Protein AF-A0A914YPF4-F1 (afdb_monomer_lite)

Secondary structure (DSSP, 8-state):
----GGGHHHHHHHHHHTT-HHHHHHHHHHHHHTHHHHTT-GGGGG--HHHHHHHHHHTTT-S-HHHHHHHHHHHHHHHHHHHHTT--SS-HHHHHHHHHHTTGGGS-GGGS-HHHHHHHGGGGTT---

Organism: NCBI:txid310955

Radius of gyration: 15.54 Å; chains: 1; bounding box: 40×27×42 Å

pLDDT: mean 85.35, std 12.39, range [37.84, 95.12]

Foldseek 3Di:
DDDDLVCLVVQCVVCVVVVVPVSNVVSLVVLQVCVLVNLPDPVLLVDDLVVLLVSLLSCLVPPCLLSNVVSLLSSQLSVLVVVCVPDPPDDSVVSSCVSCVSRVVSRPPVNDDPVSCCVPVVVVVPDPD

Structure (mmCIF, N/CA/C/O backbone):
data_AF-A0A914YPF4-F1
#
_entry.id   AF-A0A914YPF4-F1
#
loop_
_atom_site.group_PDB
_atom_site.id
_atom_site.type_symbol
_atom_site.label_atom_id
_atom_site.label_alt_id
_atom_site.label_comp_id
_atom_site.label_asym_id
_atom_site.label_entity_id
_atom_site.label_seq_id
_atom_site.pdbx_PDB_ins_code
_atom_site.Cartn_x
_atom_site.Cartn_y
_atom_site.Cartn_z
_atom_site.occupancy
_atom_site.B_iso_or_equiv
_atom_site.auth_seq_id
_atom_site.auth_comp_id
_atom_site.auth_asym_id
_atom_site.auth_atom_id
_atom_site.pdbx_PDB_model_num
ATOM 1 N N . MET A 1 1 ? -9.360 7.361 22.653 1.00 61.44 1 MET A N 1
ATOM 2 C CA . MET A 1 1 ? -8.266 7.464 21.668 1.00 61.44 1 MET A CA 1
ATOM 3 C C . MET A 1 1 ? -8.874 8.060 20.409 1.00 61.44 1 MET A C 1
ATOM 5 O O . MET A 1 1 ? -9.890 7.544 19.963 1.00 61.44 1 MET A O 1
ATOM 9 N N . GLU A 1 2 ? -8.359 9.188 19.928 1.00 81.00 2 GLU A N 1
ATOM 10 C CA . GLU A 1 2 ? -8.862 9.872 18.725 1.00 81.00 2 GLU A CA 1
ATOM 11 C C . GLU A 1 2 ? -8.082 9.387 17.494 1.00 81.00 2 GLU A C 1
ATOM 13 O O . GLU A 1 2 ? -6.881 9.135 17.604 1.00 81.00 2 GLU A O 1
ATOM 18 N N . MET A 1 3 ? -8.752 9.219 16.351 1.00 86.25 3 MET A N 1
ATOM 19 C CA . MET A 1 3 ? -8.131 8.746 15.108 1.00 86.25 3 MET A CA 1
ATOM 20 C C . MET A 1 3 ? -7.407 9.892 14.402 1.00 86.25 3 MET A C 1
ATOM 22 O O . MET A 1 3 ? -8.005 10.934 14.139 1.00 86.25 3 MET A O 1
ATOM 26 N N . LYS A 1 4 ? -6.119 9.696 14.122 1.00 91.25 4 LYS A N 1
ATOM 27 C CA . LYS A 1 4 ? -5.217 10.686 13.530 1.00 91.25 4 LYS A CA 1
ATOM 28 C C . LYS A 1 4 ? -4.272 9.997 12.545 1.00 91.25 4 LYS A C 1
ATOM 30 O O . LYS A 1 4 ? -4.116 8.779 12.581 1.00 91.25 4 LYS A O 1
ATOM 35 N N . LEU A 1 5 ? -3.641 10.775 11.665 1.00 89.69 5 LEU A N 1
ATOM 36 C CA . LEU A 1 5 ? -2.696 10.247 10.672 1.00 89.69 5 LEU A CA 1
ATOM 37 C C . LEU A 1 5 ? -1.549 9.460 11.324 1.00 89.69 5 LEU A C 1
ATOM 39 O O . LEU A 1 5 ? -1.218 8.372 10.872 1.00 89.69 5 LEU A O 1
ATOM 43 N N . ASP A 1 6 ? -1.001 9.968 12.425 1.00 88.62 6 ASP A N 1
ATOM 44 C CA . ASP A 1 6 ? 0.130 9.384 13.157 1.00 88.62 6 ASP A CA 1
ATOM 45 C C . ASP A 1 6 ? -0.186 8.061 13.874 1.00 88.62 6 ASP A C 1
ATOM 47 O O . ASP A 1 6 ? 0.730 7.326 14.234 1.00 88.62 6 ASP A O 1
ATOM 51 N N . ASN A 1 7 ? -1.465 7.733 14.086 1.00 90.44 7 ASN A N 1
ATOM 52 C CA . ASN A 1 7 ? -1.878 6.509 14.773 1.00 90.44 7 ASN A CA 1
ATOM 53 C C . ASN A 1 7 ? -2.738 5.569 13.919 1.00 90.44 7 ASN A C 1
ATOM 55 O O . ASN A 1 7 ? -3.156 4.518 14.409 1.00 90.44 7 ASN A O 1
ATOM 59 N N . ILE A 1 8 ? -2.979 5.895 12.645 1.00 92.94 8 ILE A N 1
ATOM 60 C CA . ILE A 1 8 ? -3.944 5.176 11.803 1.00 92.94 8 ILE A CA 1
ATOM 61 C C . ILE A 1 8 ? -3.615 3.686 11.650 1.00 92.94 8 ILE A C 1
ATOM 63 O O . ILE A 1 8 ? -4.514 2.846 11.701 1.00 92.94 8 ILE A O 1
ATOM 67 N N . PHE A 1 9 ? -2.331 3.335 11.544 1.00 90.81 9 PHE A N 1
ATOM 68 C CA . PHE A 1 9 ? -1.902 1.943 11.408 1.00 90.81 9 PHE A CA 1
ATOM 69 C C . PHE A 1 9 ? -2.041 1.160 12.719 1.00 90.81 9 PHE A C 1
ATOM 71 O O . PHE A 1 9 ? -2.484 0.015 12.697 1.00 90.81 9 PHE A O 1
ATOM 78 N N . GLN A 1 10 ? -1.781 1.797 13.867 1.00 90.56 10 GLN A N 1
ATOM 79 C CA . GLN A 1 10 ? -2.033 1.193 15.184 1.00 90.56 10 GLN A CA 1
ATOM 80 C C . GLN A 1 10 ? -3.533 0.960 15.400 1.00 90.56 10 GLN A C 1
ATOM 82 O O . GLN A 1 10 ? -3.949 -0.078 15.912 1.00 90.56 10 GLN A O 1
ATOM 87 N N . MET A 1 11 ? -4.369 1.910 14.969 1.00 90.94 11 MET A N 1
ATOM 88 C CA . MET A 1 11 ? -5.822 1.759 15.004 1.00 90.94 11 MET A CA 1
ATOM 89 C C . MET A 1 11 ? -6.272 0.600 14.106 1.00 90.94 11 MET A C 1
ATOM 91 O O . MET A 1 11 ? -7.069 -0.234 14.533 1.00 90.94 11 MET A O 1
ATOM 95 N N . LEU A 1 12 ? -5.733 0.488 12.891 1.00 89.00 12 LEU A N 1
ATOM 96 C CA . LEU A 1 12 ? -6.023 -0.638 12.003 1.00 89.00 12 LEU A CA 1
ATOM 97 C C . LEU A 1 12 ? -5.638 -1.983 12.643 1.00 89.00 12 LEU A C 1
ATOM 99 O O . LEU A 1 12 ? -6.434 -2.925 12.620 1.00 89.00 12 LEU A O 1
ATOM 103 N N . GLU A 1 13 ? -4.465 -2.059 13.274 1.00 88.19 13 GLU A N 1
ATOM 104 C CA . GLU A 1 13 ? -3.990 -3.250 13.983 1.00 88.19 13 GLU A CA 1
ATOM 105 C C . GLU A 1 13 ? -4.920 -3.638 15.143 1.00 88.19 13 GLU A C 1
ATOM 107 O O . GLU A 1 13 ? -5.348 -4.790 15.232 1.00 88.19 13 GLU A O 1
ATOM 112 N N . ILE A 1 14 ? -5.321 -2.679 15.986 1.00 88.94 14 ILE A N 1
ATOM 113 C CA . ILE A 1 14 ? -6.289 -2.895 17.077 1.00 88.94 14 ILE A CA 1
ATOM 114 C C . ILE A 1 14 ? -7.622 -3.398 16.512 1.00 88.94 14 ILE A C 1
ATOM 116 O O . ILE A 1 14 ? -8.180 -4.383 17.003 1.00 88.94 14 ILE A O 1
ATOM 120 N N . GLY A 1 15 ? -8.129 -2.755 15.457 1.00 86.62 15 GLY A N 1
ATOM 121 C CA . GLY A 1 15 ? -9.365 -3.165 14.798 1.00 86.62 15 GLY A CA 1
ATOM 122 C C . GLY A 1 15 ? -9.294 -4.607 14.302 1.00 86.62 15 GLY A C 1
ATOM 123 O O . GLY A 1 15 ? -10.251 -5.367 14.477 1.00 86.62 15 GLY A O 1
ATOM 124 N N . ASN A 1 16 ? -8.157 -5.001 13.719 1.00 85.25 16 ASN A N 1
ATOM 125 C CA . ASN A 1 16 ? -7.892 -6.359 13.250 1.00 85.25 16 ASN A CA 1
ATOM 126 C C . ASN A 1 16 ? -7.803 -7.367 14.393 1.00 85.25 16 ASN A C 1
ATOM 128 O O . ASN A 1 16 ? -8.522 -8.366 14.365 1.00 85.25 16 ASN A O 1
ATOM 132 N N . LYS A 1 17 ? -7.002 -7.069 15.415 1.00 88.50 17 LYS A N 1
ATOM 133 C CA . LYS A 1 17 ? -6.745 -7.941 16.564 1.00 88.50 17 LYS A CA 1
ATOM 134 C C . LYS A 1 17 ? -8.001 -8.265 17.370 1.00 88.50 17 LYS A C 1
ATOM 136 O O . LYS A 1 17 ? -8.164 -9.397 17.809 1.00 88.50 17 LYS A O 1
ATOM 141 N N . TYR A 1 18 ? -8.889 -7.289 17.553 1.00 90.00 18 TYR A N 1
ATOM 142 C CA . TYR A 1 18 ? -10.093 -7.438 18.379 1.00 90.00 18 TYR A CA 1
ATOM 143 C C . TYR A 1 18 ? -11.384 -7.634 17.569 1.00 90.00 18 TYR A C 1
ATOM 145 O O . TYR A 1 18 ? -12.471 -7.573 18.137 1.00 90.00 18 TYR A O 1
ATOM 153 N N . ALA A 1 19 ? -11.284 -7.853 16.251 1.00 86.88 19 ALA A N 1
ATOM 154 C CA . ALA A 1 19 ? -12.427 -8.054 15.353 1.00 86.88 19 ALA A CA 1
ATOM 155 C C . ALA A 1 19 ? -13.527 -6.970 15.481 1.00 86.88 19 ALA A C 1
ATOM 157 O O . ALA A 1 19 ? -14.723 -7.249 15.395 1.00 86.88 19 ALA A O 1
ATOM 158 N N . LEU A 1 20 ? -13.127 -5.709 15.678 1.00 89.50 20 LEU A N 1
ATOM 159 C CA . LEU A 1 20 ? -14.052 -4.595 15.911 1.00 89.50 20 LEU A CA 1
ATOM 160 C C . LEU A 1 20 ? -14.595 -4.039 14.586 1.00 89.50 20 LEU A C 1
ATOM 162 O O . LEU A 1 20 ? -14.120 -3.019 14.095 1.00 89.50 20 LEU A O 1
ATOM 166 N N . THR A 1 21 ? -15.604 -4.688 14.000 1.00 89.31 21 THR A N 1
ATOM 167 C CA . THR A 1 21 ? -16.104 -4.377 12.642 1.00 89.31 21 THR A CA 1
ATOM 168 C C . THR A 1 21 ? -16.456 -2.903 12.425 1.00 89.31 21 THR A C 1
ATOM 170 O O . THR A 1 21 ? -15.918 -2.282 11.515 1.00 89.31 21 THR A O 1
ATOM 173 N N . LYS A 1 22 ? -17.278 -2.301 13.296 1.00 89.69 22 LYS A N 1
ATOM 174 C CA . LYS A 1 22 ? -17.664 -0.878 13.176 1.00 89.69 22 LYS A CA 1
ATOM 175 C C . LYS A 1 22 ? -16.470 0.068 13.277 1.00 89.69 22 LYS A C 1
ATOM 177 O O . LYS A 1 22 ? -16.422 1.108 12.635 1.00 89.69 22 LYS A O 1
ATOM 182 N N . PHE A 1 23 ? -15.496 -0.295 14.104 1.00 89.62 23 PHE A N 1
ATOM 183 C CA . PHE A 1 23 ? -14.284 0.491 14.256 1.00 89.62 23 PHE A CA 1
ATOM 184 C C . PHE A 1 23 ? -13.407 0.395 13.004 1.00 89.62 23 PHE A C 1
ATOM 186 O O . PHE A 1 23 ? -12.917 1.418 12.532 1.00 89.62 23 PHE A O 1
ATOM 193 N N . LYS A 1 24 ? -13.287 -0.801 12.408 1.00 88.81 24 LYS A N 1
ATOM 194 C CA . LYS A 1 24 ? -12.625 -0.975 11.109 1.00 88.81 24 LYS A CA 1
ATOM 195 C C . LYS A 1 24 ? -13.292 -0.141 10.022 1.00 88.81 24 LYS A C 1
ATOM 197 O O . LYS A 1 24 ? -12.589 0.493 9.256 1.00 88.81 24 LYS A O 1
ATOM 202 N N . GLU A 1 25 ? -14.620 -0.090 9.964 1.00 91.00 25 GLU A N 1
ATOM 203 C CA . GLU A 1 25 ? -15.328 0.754 8.990 1.00 91.00 25 GLU A CA 1
ATOM 204 C C . GLU A 1 25 ? -14.937 2.233 9.125 1.00 91.00 25 GLU A C 1
ATOM 206 O O . GLU A 1 25 ? -14.644 2.879 8.118 1.00 91.00 25 GLU A O 1
ATOM 211 N N . CYS A 1 26 ? -14.841 2.748 10.356 1.00 91.81 26 CYS A N 1
ATOM 212 C CA . CYS A 1 26 ? -14.357 4.106 10.610 1.00 91.81 26 CYS A CA 1
ATOM 213 C C . CYS A 1 26 ? -12.900 4.299 10.163 1.00 91.81 26 CYS A C 1
ATOM 215 O O . CYS A 1 26 ? -12.595 5.289 9.501 1.00 91.81 26 CYS A O 1
ATOM 217 N N . VAL A 1 27 ? -12.013 3.350 10.488 1.00 93.56 27 VAL A N 1
ATOM 218 C CA . VAL A 1 27 ? -10.599 3.375 10.069 1.00 93.56 27 VAL A CA 1
ATOM 219 C C . VAL A 1 27 ? -10.495 3.363 8.545 1.00 93.56 27 VAL A C 1
ATOM 221 O O . VAL A 1 27 ? -9.773 4.165 7.965 1.00 93.56 27 VAL A O 1
ATOM 224 N N . ASN A 1 28 ? -11.276 2.521 7.877 1.00 92.94 28 ASN A N 1
ATOM 225 C CA . ASN A 1 28 ? -11.294 2.404 6.425 1.00 92.94 28 ASN A CA 1
ATOM 226 C C . ASN A 1 28 ? -11.771 3.698 5.768 1.00 92.94 28 ASN A C 1
ATOM 228 O O . ASN A 1 28 ? -11.183 4.153 4.789 1.00 92.94 28 ASN A O 1
ATOM 232 N N . HIS A 1 29 ? -12.831 4.300 6.308 1.00 94.12 29 HIS A N 1
ATOM 233 C CA . HIS A 1 29 ? -13.329 5.579 5.821 1.00 94.12 29 HIS A CA 1
ATOM 234 C C . HIS A 1 29 ? -12.275 6.681 5.979 1.00 94.12 29 HIS A C 1
ATOM 236 O O . HIS A 1 29 ? -12.043 7.451 5.049 1.00 94.12 29 HIS A O 1
ATOM 242 N N . PHE A 1 30 ? -11.581 6.710 7.119 1.00 94.81 30 PHE A N 1
ATOM 243 C CA . PHE A 1 30 ? -10.489 7.647 7.349 1.00 94.81 30 PHE A CA 1
ATOM 244 C C . PHE A 1 30 ? -9.334 7.432 6.365 1.00 94.81 30 PHE A C 1
ATOM 246 O O . PHE A 1 30 ? -8.861 8.404 5.780 1.00 94.81 30 PHE A O 1
ATOM 253 N N . ILE A 1 31 ? -8.922 6.179 6.130 1.00 94.50 31 ILE A N 1
ATOM 254 C CA . ILE A 1 31 ? -7.858 5.853 5.172 1.00 94.50 31 ILE A CA 1
ATOM 255 C C . ILE A 1 31 ? -8.235 6.321 3.765 1.00 94.50 31 ILE A C 1
ATOM 257 O O . ILE A 1 31 ? -7.431 6.982 3.118 1.00 94.50 31 ILE A O 1
ATOM 261 N N . LYS A 1 32 ? -9.460 6.038 3.304 1.00 93.12 32 LYS A N 1
ATOM 262 C CA . LYS A 1 32 ? -9.931 6.468 1.975 1.00 93.12 32 LYS A CA 1
ATOM 263 C C . LYS A 1 32 ? -9.889 7.981 1.789 1.00 93.12 32 LYS A C 1
ATOM 2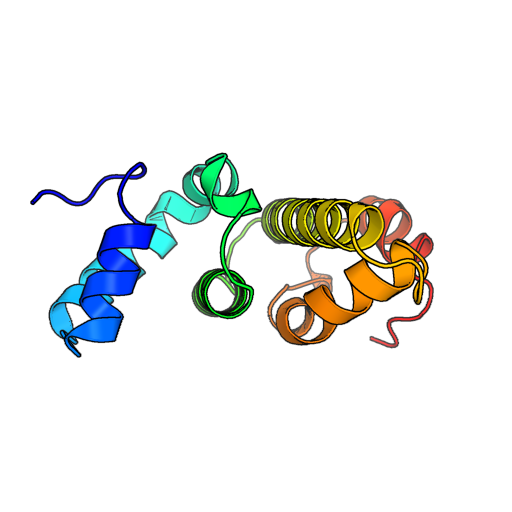65 O O . LYS A 1 32 ? -9.500 8.459 0.730 1.00 93.12 32 LYS A O 1
ATOM 270 N N . ASN A 1 33 ? -10.285 8.729 2.815 1.00 94.06 33 ASN A N 1
ATOM 271 C CA . ASN A 1 33 ? -10.372 10.185 2.729 1.00 94.06 33 ASN A CA 1
ATOM 272 C C . ASN A 1 33 ? -9.013 10.890 2.855 1.00 94.06 33 ASN A C 1
ATOM 274 O O . ASN A 1 33 ? -8.931 12.062 2.509 1.00 94.06 33 ASN A O 1
ATOM 278 N N . ASN A 1 34 ? -7.979 10.206 3.358 1.00 94.94 34 ASN A N 1
ATOM 279 C CA . ASN A 1 34 ? -6.664 10.795 3.644 1.00 94.94 34 ASN A CA 1
ATOM 280 C C . ASN A 1 34 ? -5.515 10.004 2.999 1.00 94.94 34 ASN A C 1
ATOM 282 O O . ASN A 1 34 ? -4.389 10.005 3.498 1.00 94.94 34 ASN A O 1
ATOM 286 N N . ILE A 1 35 ? -5.791 9.244 1.937 1.00 94.25 35 ILE A N 1
ATOM 287 C CA . ILE A 1 35 ? -4.802 8.338 1.350 1.00 94.25 35 ILE A CA 1
ATOM 288 C C . ILE A 1 35 ? -3.555 9.092 0.860 1.00 94.25 35 ILE A C 1
ATOM 290 O O . ILE A 1 35 ? -2.445 8.649 1.135 1.00 94.25 35 ILE A O 1
ATOM 294 N N . SER A 1 36 ? -3.704 10.266 0.236 1.00 93.88 36 SER A N 1
ATOM 295 C CA . SER A 1 36 ? -2.572 11.098 -0.212 1.00 93.88 36 SER A CA 1
ATOM 296 C C . SER A 1 36 ? -1.629 11.495 0.926 1.00 93.88 36 SER A C 1
ATOM 298 O O . SER A 1 36 ? -0.420 11.606 0.733 1.00 93.88 36 SER A O 1
ATOM 300 N N . GLU A 1 37 ? -2.165 11.746 2.115 1.00 95.00 37 GLU A N 1
ATOM 301 C CA . GLU A 1 37 ? -1.410 12.078 3.317 1.00 95.00 37 GLU A CA 1
ATOM 302 C C . GLU A 1 37 ? -0.787 10.824 3.929 1.00 95.00 37 GLU A C 1
ATOM 304 O O . GLU A 1 37 ? 0.381 10.847 4.306 1.00 95.00 37 GLU A O 1
ATOM 309 N N . ILE A 1 38 ? -1.535 9.719 3.968 1.00 94.25 38 ILE A N 1
ATOM 310 C CA . ILE A 1 38 ? -1.094 8.430 4.518 1.00 94.25 38 ILE A CA 1
ATOM 311 C C . ILE A 1 38 ? 0.111 7.876 3.757 1.00 94.25 38 ILE A C 1
ATOM 313 O O . ILE A 1 38 ? 1.064 7.417 4.384 1.00 94.25 38 ILE A O 1
ATOM 317 N N . LEU A 1 39 ? 0.109 7.968 2.425 1.00 93.94 39 LEU A N 1
ATOM 318 C CA . LEU A 1 39 ? 1.220 7.519 1.577 1.00 93.94 39 LEU A CA 1
ATOM 319 C C . LEU A 1 39 ? 2.533 8.283 1.833 1.00 93.94 39 LEU A C 1
ATOM 321 O O . LEU A 1 39 ? 3.605 7.799 1.473 1.00 93.94 39 LEU A O 1
ATOM 325 N N . LYS A 1 40 ? 2.460 9.470 2.448 1.00 93.25 40 LYS A N 1
ATOM 326 C CA . LYS A 1 40 ? 3.614 10.329 2.765 1.00 93.25 40 LYS A CA 1
ATOM 327 C C . LYS A 1 40 ? 4.145 10.124 4.181 1.00 93.25 40 LYS A C 1
ATOM 329 O O . LYS A 1 40 ? 5.190 10.676 4.513 1.00 93.25 40 LYS A O 1
ATOM 334 N N . ILE A 1 41 ? 3.439 9.366 5.019 1.00 92.50 41 ILE A N 1
ATOM 335 C CA . ILE A 1 41 ? 3.882 9.070 6.382 1.00 92.50 41 ILE A CA 1
ATOM 336 C C . ILE A 1 41 ? 5.107 8.160 6.298 1.00 92.50 41 ILE A C 1
ATOM 338 O O . ILE A 1 41 ? 5.056 7.116 5.655 1.00 92.50 41 ILE A O 1
ATOM 342 N N . GLU A 1 42 ? 6.191 8.514 6.989 1.00 89.94 42 GLU A N 1
ATOM 343 C CA . GLU A 1 42 ? 7.420 7.704 7.012 1.00 89.94 42 GLU A CA 1
ATOM 344 C C . GLU A 1 42 ? 7.154 6.262 7.460 1.00 89.94 42 GLU A C 1
ATOM 346 O O . GLU A 1 42 ? 7.666 5.322 6.858 1.00 89.94 42 GLU A O 1
ATOM 351 N N . GLN A 1 43 ? 6.267 6.081 8.445 1.00 91.31 43 GLN A N 1
ATOM 352 C CA . GLN A 1 43 ? 5.826 4.770 8.925 1.00 91.31 43 GLN A CA 1
ATOM 353 C C . GLN A 1 43 ? 5.250 3.878 7.815 1.00 91.31 43 GLN A C 1
ATOM 355 O O . GLN A 1 43 ? 5.340 2.663 7.929 1.00 91.31 43 GLN A O 1
ATOM 360 N N . PHE A 1 44 ? 4.688 4.438 6.736 1.00 92.94 44 PHE A N 1
ATOM 361 C CA . PHE A 1 44 ? 4.182 3.638 5.616 1.00 92.94 44 PHE A CA 1
ATOM 362 C C . PHE A 1 44 ? 5.280 2.757 5.002 1.00 92.94 44 PHE A C 1
ATOM 364 O O . PHE A 1 44 ? 5.019 1.626 4.600 1.00 92.94 44 PHE A O 1
ATOM 371 N N . GLN A 1 45 ? 6.519 3.255 4.977 1.00 92.12 45 GLN A N 1
ATOM 372 C CA . GLN A 1 45 ? 7.666 2.583 4.366 1.00 92.12 45 GLN A CA 1
ATOM 373 C C . GLN A 1 45 ? 8.174 1.378 5.174 1.00 92.12 45 GLN A C 1
ATOM 375 O O . GLN A 1 45 ? 8.980 0.616 4.656 1.00 92.12 45 GLN A O 1
ATOM 380 N N . SER A 1 46 ? 7.701 1.194 6.411 1.00 90.94 46 SER A N 1
ATOM 381 C CA . SER A 1 46 ? 8.070 0.081 7.296 1.00 90.94 46 SER A CA 1
ATOM 382 C C . SER A 1 46 ? 6.892 -0.835 7.647 1.00 90.94 46 SER A C 1
ATOM 384 O O . SER A 1 46 ? 6.997 -1.664 8.549 1.00 90.94 46 SER A O 1
ATOM 386 N N . LEU A 1 47 ? 5.753 -0.686 6.964 1.00 92.56 47 LEU A N 1
ATOM 387 C CA . LEU A 1 47 ? 4.586 -1.537 7.189 1.00 92.56 47 LEU A CA 1
ATOM 388 C C . LEU A 1 47 ? 4.788 -2.948 6.642 1.00 92.56 47 LEU A C 1
ATOM 390 O O . LEU A 1 47 ? 5.444 -3.156 5.622 1.00 92.56 47 LEU A O 1
ATOM 394 N N . ASP A 1 48 ? 4.101 -3.906 7.256 1.00 92.25 48 ASP A N 1
ATOM 395 C CA . ASP A 1 48 ? 3.991 -5.254 6.713 1.00 92.25 48 ASP A CA 1
ATOM 396 C C . ASP A 1 48 ? 3.270 -5.251 5.356 1.00 92.25 48 ASP A C 1
ATOM 398 O O . ASP A 1 48 ? 2.293 -4.520 5.143 1.00 92.25 48 ASP A O 1
ATOM 402 N N . GLN A 1 49 ? 3.671 -6.165 4.466 1.00 91.94 49 GLN A N 1
ATOM 403 C CA . GLN A 1 49 ? 3.066 -6.339 3.137 1.00 91.94 49 GLN A CA 1
ATOM 404 C C . GLN A 1 49 ? 1.542 -6.504 3.192 1.00 91.94 49 GLN A C 1
ATOM 406 O O . GLN A 1 49 ? 0.832 -5.979 2.336 1.00 91.94 49 GLN A O 1
ATOM 411 N N . SER A 1 50 ? 1.021 -7.187 4.216 1.00 91.75 50 SER A N 1
ATOM 412 C CA . SER A 1 50 ? -0.424 -7.371 4.399 1.00 91.75 50 SER A CA 1
ATOM 413 C C . SER A 1 50 ? -1.173 -6.049 4.618 1.00 91.75 50 SER A C 1
ATOM 415 O O . SER A 1 50 ? -2.277 -5.872 4.101 1.00 91.75 50 SER A O 1
ATOM 417 N N . VAL A 1 51 ? -0.563 -5.099 5.333 1.00 92.50 51 VAL A N 1
ATOM 418 C CA . VAL A 1 51 ? -1.140 -3.779 5.602 1.00 92.50 51 VAL A CA 1
ATOM 419 C C . VAL A 1 51 ? -1.069 -2.909 4.354 1.00 92.50 51 VAL A C 1
ATOM 421 O O . VAL A 1 51 ? -2.063 -2.274 4.005 1.00 92.50 51 VAL A O 1
ATOM 424 N N . VAL A 1 52 ? 0.062 -2.917 3.641 1.00 94.88 52 VAL A N 1
ATOM 425 C CA . VAL A 1 52 ? 0.197 -2.174 2.378 1.00 94.88 52 VAL A CA 1
ATOM 426 C C . VAL A 1 52 ? -0.804 -2.684 1.350 1.00 94.88 52 VAL A C 1
ATOM 428 O O . VAL A 1 52 ? -1.553 -1.888 0.787 1.00 94.88 52 VAL A O 1
ATOM 431 N N . LYS A 1 53 ? -0.898 -4.006 1.170 1.00 94.69 53 LYS A N 1
ATOM 432 C CA . LYS A 1 53 ? -1.895 -4.631 0.294 1.00 94.69 53 LYS A CA 1
ATOM 433 C C . LYS A 1 53 ? -3.309 -4.180 0.650 1.00 94.69 53 LYS A C 1
ATOM 435 O O . LYS A 1 53 ? -4.030 -3.717 -0.226 1.00 94.69 53 LYS A O 1
ATOM 440 N N . PHE A 1 54 ? -3.671 -4.225 1.930 1.00 93.44 54 PHE A N 1
ATOM 441 C CA . PHE A 1 54 ? -4.972 -3.759 2.400 1.00 93.44 54 PHE A CA 1
ATOM 442 C C . PHE A 1 54 ? -5.238 -2.283 2.057 1.00 93.44 54 PHE A C 1
ATOM 444 O O . PHE A 1 54 ? -6.311 -1.946 1.555 1.00 93.44 54 PHE A O 1
ATOM 451 N N . VAL A 1 55 ? -4.268 -1.395 2.303 1.00 94.31 55 VAL A N 1
ATOM 452 C CA . VAL A 1 55 ? -4.395 0.037 1.989 1.00 94.31 55 VAL A CA 1
ATOM 453 C C . VAL A 1 55 ? -4.584 0.248 0.485 1.00 94.31 55 VAL A C 1
ATOM 455 O O . VAL A 1 55 ? -5.437 1.044 0.091 1.00 94.31 55 VAL A O 1
ATOM 458 N N . VAL A 1 56 ? -3.843 -0.474 -0.357 1.00 94.69 56 VAL A N 1
ATOM 459 C CA . VAL A 1 56 ? -3.944 -0.375 -1.821 1.00 94.69 56 VAL A CA 1
ATOM 460 C C . VAL A 1 56 ? -5.282 -0.930 -2.319 1.00 94.69 56 VAL A C 1
ATOM 462 O O . VAL A 1 56 ? -5.962 -0.256 -3.087 1.00 94.69 56 VAL A O 1
ATOM 465 N N . GLU A 1 57 ? -5.715 -2.101 -1.844 1.00 94.56 57 GLU A N 1
ATOM 466 C CA . GLU A 1 57 ? -7.020 -2.701 -2.168 1.00 94.56 57 GLU A CA 1
ATOM 467 C C . GLU A 1 57 ? -8.181 -1.759 -1.825 1.00 94.56 57 GLU A C 1
ATOM 469 O O . GLU A 1 57 ? -9.092 -1.528 -2.631 1.00 94.56 57 GLU A O 1
ATOM 474 N N . LEU A 1 58 ? -8.127 -1.157 -0.634 1.00 93.62 58 LEU A N 1
ATOM 475 C CA . LEU A 1 58 ? -9.125 -0.202 -0.166 1.00 93.62 58 LEU A CA 1
ATOM 476 C C . LEU A 1 58 ? -9.196 1.047 -1.060 1.00 93.62 58 LEU A C 1
ATOM 478 O O . LEU A 1 58 ? -10.271 1.636 -1.199 1.00 93.62 58 LEU A O 1
ATOM 482 N N . ASN A 1 59 ? -8.074 1.416 -1.680 1.00 93.31 59 ASN A N 1
ATOM 483 C CA . ASN A 1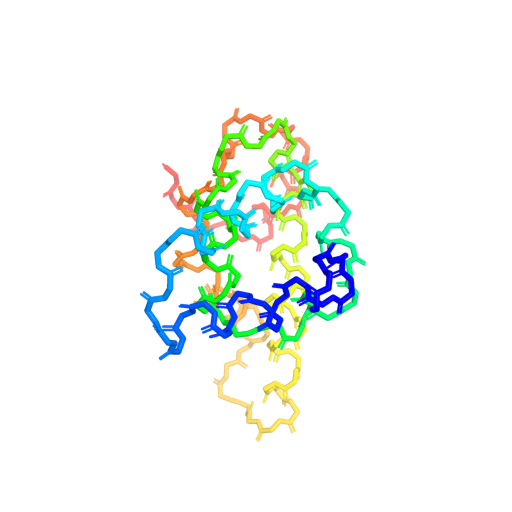 59 ? -7.895 2.614 -2.495 1.00 93.31 59 ASN A CA 1
ATOM 484 C C . ASN A 1 59 ? -7.675 2.306 -3.986 1.00 93.31 59 ASN A C 1
ATOM 486 O O . ASN A 1 59 ? -7.113 3.124 -4.709 1.00 93.31 59 ASN A O 1
ATOM 490 N N . HIS A 1 60 ? -8.170 1.171 -4.489 1.00 88.88 60 HIS A N 1
ATOM 491 C CA . HIS A 1 60 ? -8.047 0.814 -5.910 1.00 88.88 60 HIS A CA 1
ATOM 492 C C . HIS A 1 60 ? -8.725 1.826 -6.858 1.00 88.88 60 HIS A C 1
ATOM 494 O O . HIS A 1 60 ? -8.427 1.874 -8.051 1.00 88.88 60 HIS A O 1
ATOM 500 N N . GLU A 1 61 ? -9.657 2.641 -6.352 1.00 87.56 61 GLU A N 1
ATOM 501 C CA . GLU A 1 61 ? -10.300 3.735 -7.095 1.00 87.56 61 GLU A CA 1
ATOM 502 C C . GLU A 1 61 ? -9.674 5.107 -6.855 1.00 87.56 61 GLU A C 1
ATOM 504 O O . GLU A 1 61 ? -10.249 6.119 -7.254 1.00 87.56 61 GLU A O 1
ATOM 509 N N . PHE A 1 62 ? -8.509 5.156 -6.214 1.00 89.56 62 PHE A N 1
ATOM 510 C CA . PHE A 1 62 ? -7.811 6.404 -5.978 1.00 89.56 62 PHE A CA 1
ATOM 511 C C . PHE A 1 62 ? -7.526 7.129 -7.297 1.00 89.56 62 PHE A C 1
ATOM 513 O O . PHE A 1 62 ? -7.083 6.533 -8.280 1.00 89.56 62 PHE A O 1
ATOM 520 N N . SER A 1 63 ? -7.812 8.430 -7.318 1.00 88.38 63 SER A N 1
ATOM 521 C CA . SER A 1 63 ? -7.770 9.255 -8.528 1.00 88.38 63 SER A CA 1
ATOM 522 C C . SER A 1 63 ? -6.360 9.458 -9.077 1.00 88.38 63 SER A C 1
ATOM 524 O O . SER A 1 63 ? -6.216 9.787 -10.253 1.00 88.38 63 SER A O 1
ATOM 526 N N . ASN A 1 64 ? -5.334 9.249 -8.247 1.00 91.81 64 ASN A N 1
ATOM 527 C CA . ASN A 1 64 ? -3.933 9.377 -8.622 1.00 91.81 64 ASN A CA 1
ATOM 528 C C . ASN A 1 64 ? -3.188 8.032 -8.479 1.00 91.81 64 ASN A C 1
ATOM 530 O O . ASN A 1 64 ? -2.459 7.814 -7.508 1.00 91.81 64 ASN A O 1
ATOM 534 N N . PRO A 1 65 ? -3.353 7.101 -9.435 1.00 90.81 65 PRO A N 1
ATOM 535 C CA . PRO A 1 65 ? -2.703 5.793 -9.375 1.00 90.81 65 PRO A CA 1
ATOM 536 C C . PRO A 1 65 ? -1.169 5.880 -9.411 1.00 90.81 65 PRO A C 1
ATOM 538 O O . PRO A 1 65 ? -0.515 4.965 -8.920 1.00 90.81 65 PRO A O 1
ATOM 541 N N . GLU A 1 66 ? -0.590 6.959 -9.953 1.00 91.50 66 GLU A N 1
ATOM 542 C CA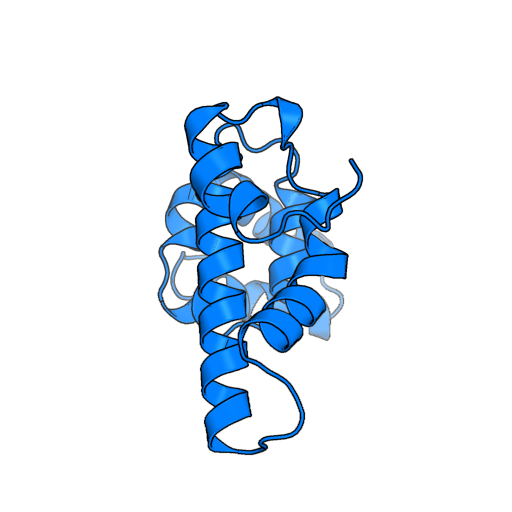 . GLU A 1 66 ? 0.863 7.187 -9.973 1.00 91.50 66 GLU A CA 1
ATOM 543 C C . GLU A 1 66 ? 1.414 7.412 -8.562 1.00 91.50 66 GLU A C 1
ATOM 545 O O . GLU A 1 66 ? 2.374 6.752 -8.177 1.00 91.50 66 GLU A O 1
ATOM 550 N N . GLU A 1 67 ? 0.765 8.265 -7.760 1.00 92.31 67 GLU A N 1
ATOM 551 C CA . GLU A 1 67 ? 1.139 8.498 -6.353 1.00 92.31 67 GLU A CA 1
ATOM 552 C C . GLU A 1 67 ? 1.034 7.206 -5.529 1.00 92.31 67 GLU A C 1
ATOM 554 O O . GLU A 1 67 ? 1.929 6.896 -4.741 1.00 92.31 67 GLU A O 1
ATOM 559 N N . LEU A 1 68 ? -0.010 6.402 -5.770 1.00 92.94 68 LEU A N 1
ATOM 560 C CA . LEU A 1 68 ? -0.165 5.091 -5.136 1.00 92.94 68 LEU A CA 1
ATOM 561 C C . LEU A 1 68 ? 0.962 4.129 -5.533 1.00 92.94 68 LEU A C 1
ATOM 563 O O . LEU A 1 68 ? 1.538 3.467 -4.672 1.00 92.94 68 LEU A O 1
ATOM 567 N N . PHE A 1 69 ? 1.309 4.073 -6.821 1.00 92.44 69 PHE A N 1
ATOM 568 C CA . PHE A 1 69 ? 2.399 3.232 -7.308 1.00 92.44 69 PHE A CA 1
ATOM 569 C C . PHE A 1 69 ? 3.757 3.661 -6.752 1.00 92.44 69 PHE A C 1
ATOM 571 O O . PHE A 1 69 ? 4.503 2.808 -6.283 1.00 92.44 69 PHE A O 1
ATOM 578 N N . GLU A 1 70 ? 4.089 4.954 -6.772 1.00 91.81 70 GLU A N 1
ATOM 579 C CA . GLU A 1 70 ? 5.375 5.440 -6.259 1.00 91.81 70 GLU A CA 1
ATOM 580 C C . GLU A 1 70 ? 5.558 5.117 -4.776 1.00 91.81 70 GLU A C 1
ATOM 582 O O . GLU A 1 70 ? 6.646 4.714 -4.366 1.00 91.81 70 GLU A O 1
ATOM 587 N N . ALA A 1 71 ? 4.508 5.284 -3.969 1.00 93.50 71 ALA A N 1
ATOM 588 C CA . ALA A 1 71 ? 4.57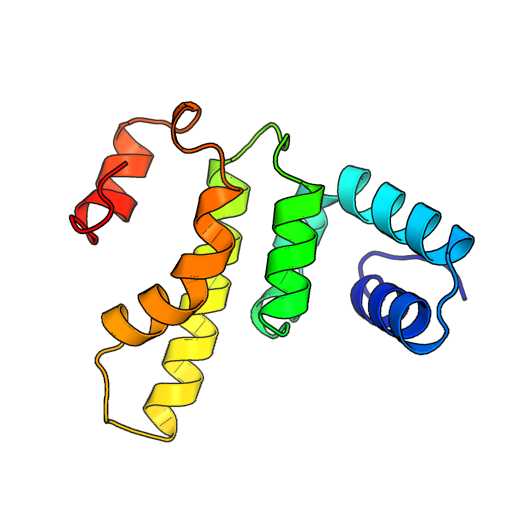3 5.005 -2.541 1.00 93.50 71 ALA A CA 1
ATOM 589 C C . ALA A 1 71 ? 4.782 3.511 -2.259 1.00 93.50 71 ALA A C 1
ATOM 591 O O . ALA A 1 71 ? 5.628 3.156 -1.439 1.00 93.50 71 ALA A O 1
ATOM 592 N N . VAL A 1 72 ? 4.060 2.644 -2.978 1.00 93.88 72 VAL A N 1
ATOM 593 C CA . VAL A 1 72 ? 4.207 1.182 -2.890 1.00 93.88 72 VAL A CA 1
ATOM 594 C C . VAL A 1 72 ? 5.578 0.734 -3.407 1.00 93.88 72 VAL A C 1
ATOM 596 O O . VAL A 1 72 ? 6.207 -0.136 -2.813 1.00 93.88 72 VAL A O 1
ATOM 599 N N . TYR A 1 73 ? 6.079 1.347 -4.480 1.00 92.00 73 TYR A N 1
ATOM 600 C CA . TYR A 1 73 ? 7.406 1.050 -5.011 1.00 92.00 73 TYR A CA 1
ATOM 601 C C . TYR A 1 73 ? 8.508 1.392 -4.002 1.00 92.00 73 TYR A C 1
ATOM 603 O O . TYR A 1 73 ? 9.370 0.557 -3.744 1.00 92.00 73 TYR A O 1
ATOM 611 N N . LYS A 1 74 ? 8.458 2.588 -3.401 1.00 91.81 74 LYS A N 1
ATOM 612 C CA . LYS A 1 74 ? 9.418 3.006 -2.366 1.00 91.81 74 LYS A CA 1
ATOM 613 C C . LYS A 1 74 ? 9.383 2.078 -1.153 1.00 91.81 74 LYS A C 1
ATOM 615 O O . LYS A 1 74 ? 10.438 1.719 -0.642 1.00 91.81 74 LYS A O 1
ATOM 620 N N . TRP A 1 75 ? 8.189 1.635 -0.754 1.00 95.12 75 TRP A N 1
ATOM 621 C CA . TRP A 1 75 ? 8.025 0.687 0.347 1.00 95.12 75 TRP A CA 1
ATOM 622 C C . TRP A 1 75 ? 8.727 -0.644 0.038 1.00 95.12 75 TRP A C 1
ATOM 624 O O . TRP A 1 75 ? 9.529 -1.124 0.837 1.00 95.12 75 TRP A O 1
ATOM 634 N N . ALA A 1 76 ? 8.497 -1.199 -1.156 1.00 92.81 76 ALA A N 1
ATOM 635 C CA . ALA A 1 76 ? 9.139 -2.438 -1.590 1.00 92.81 76 ALA A CA 1
ATOM 636 C C . ALA A 1 76 ? 10.665 -2.289 -1.719 1.00 92.81 76 ALA A C 1
ATOM 638 O O . ALA A 1 76 ? 11.407 -3.197 -1.349 1.00 92.81 76 ALA A O 1
ATOM 639 N N . GLU A 1 77 ? 11.141 -1.147 -2.223 1.00 90.75 77 GLU A N 1
ATOM 640 C CA . GLU A 1 77 ? 12.569 -0.827 -2.328 1.00 90.75 77 GLU A CA 1
ATOM 641 C C . GLU A 1 77 ? 13.237 -0.763 -0.950 1.00 90.75 77 GLU A C 1
ATOM 643 O O . GLU A 1 77 ? 14.289 -1.375 -0.765 1.00 90.75 77 GLU A O 1
ATOM 648 N N . ASN A 1 78 ? 12.608 -0.115 0.034 1.00 91.44 78 ASN A N 1
ATOM 649 C CA . ASN A 1 78 ? 13.116 -0.064 1.405 1.00 91.44 78 ASN A CA 1
ATOM 650 C C . ASN A 1 78 ? 13.220 -1.458 2.039 1.00 91.44 78 ASN A C 1
ATOM 652 O O . ASN A 1 78 ? 14.284 -1.812 2.547 1.00 91.44 78 ASN A O 1
ATOM 656 N N . LEU A 1 79 ? 12.164 -2.276 1.962 1.00 89.69 79 LEU A N 1
ATOM 657 C CA . LEU A 1 79 ? 12.188 -3.635 2.520 1.00 89.69 79 LEU A CA 1
ATOM 658 C C . LEU A 1 79 ? 13.224 -4.534 1.834 1.00 89.69 79 LEU A C 1
ATOM 660 O O . LEU A 1 79 ? 13.896 -5.338 2.483 1.00 89.69 79 LEU A O 1
ATOM 664 N N . ALA A 1 80 ? 13.371 -4.401 0.516 1.00 88.38 80 ALA A N 1
ATOM 665 C CA . ALA A 1 80 ? 14.373 -5.141 -0.233 1.00 88.38 80 ALA A CA 1
ATOM 666 C C . ALA A 1 80 ? 15.801 -4.718 0.157 1.00 88.38 80 ALA A C 1
ATOM 668 O O . ALA A 1 80 ? 16.670 -5.575 0.316 1.00 88.38 80 ALA A O 1
ATOM 669 N N . LEU A 1 81 ? 16.043 -3.419 0.371 1.00 87.38 81 LEU A N 1
ATOM 670 C CA . LEU A 1 81 ? 17.331 -2.913 0.855 1.00 87.38 81 LEU A CA 1
ATOM 671 C C . LEU A 1 81 ? 17.660 -3.428 2.260 1.00 87.38 81 LEU A C 1
ATOM 673 O O . LEU A 1 81 ? 18.782 -3.880 2.481 1.00 87.38 81 LEU A O 1
ATOM 677 N N . GLU A 1 82 ? 16.699 -3.417 3.187 1.00 84.19 82 GLU A N 1
ATOM 678 C CA . GLU A 1 82 ? 16.889 -3.962 4.539 1.00 84.19 82 GLU A CA 1
ATOM 679 C C . GLU A 1 82 ? 17.242 -5.455 4.508 1.00 84.19 82 GLU A C 1
ATOM 681 O O . GLU A 1 82 ? 18.146 -5.900 5.219 1.00 84.19 82 GLU A O 1
ATOM 686 N N . LYS A 1 83 ? 16.588 -6.227 3.632 1.00 80.06 83 LYS A N 1
ATOM 687 C CA . LYS A 1 83 ? 16.838 -7.666 3.487 1.00 80.06 83 LYS A CA 1
ATOM 688 C C . LYS A 1 83 ? 18.206 -7.975 2.877 1.00 80.06 83 LYS A C 1
ATOM 690 O O . LYS A 1 83 ? 18.880 -8.882 3.357 1.00 80.06 83 LYS A O 1
ATOM 695 N N . LEU A 1 84 ? 18.663 -7.201 1.890 1.00 73.69 84 LEU A N 1
ATOM 696 C CA . LEU A 1 84 ? 19.980 -7.388 1.260 1.00 73.69 84 LEU A CA 1
ATOM 697 C C . LEU A 1 84 ? 21.164 -7.110 2.192 1.00 73.69 84 LEU A C 1
ATOM 699 O O . LEU A 1 84 ? 22.257 -7.634 1.976 1.00 73.69 84 LEU A O 1
ATOM 703 N N . VAL A 1 85 ? 20.961 -6.298 3.232 1.00 69.81 85 VAL A N 1
ATOM 704 C CA . VAL A 1 85 ? 21.956 -6.113 4.299 1.00 69.81 85 VAL A CA 1
ATOM 705 C C . VAL A 1 85 ? 22.090 -7.390 5.149 1.00 69.81 85 VAL A C 1
ATOM 707 O O . VAL A 1 85 ? 23.138 -7.605 5.758 1.00 69.81 85 VAL A O 1
ATOM 710 N N . GLY A 1 86 ? 21.068 -8.255 5.162 1.00 61.28 86 GLY A N 1
ATOM 711 C CA . GLY A 1 86 ? 21.020 -9.499 5.936 1.00 61.28 86 GLY A CA 1
ATOM 712 C C . GLY A 1 86 ? 21.266 -10.793 5.148 1.00 61.28 86 GLY A C 1
ATOM 713 O O . GLY A 1 86 ? 21.767 -11.748 5.739 1.00 61.28 86 GLY A O 1
ATOM 714 N N . ASP A 1 87 ? 20.937 -10.852 3.852 1.00 61.47 87 ASP A N 1
ATOM 715 C CA . ASP A 1 87 ? 21.029 -12.072 3.034 1.00 61.47 87 ASP A CA 1
ATOM 716 C C . ASP A 1 87 ? 21.215 -11.744 1.532 1.00 61.47 87 ASP A C 1
ATOM 718 O O . ASP A 1 87 ? 20.529 -10.879 0.989 1.00 61.47 87 ASP A O 1
ATOM 722 N N . GLN A 1 88 ? 22.147 -12.415 0.842 1.00 58.31 88 GLN A N 1
ATOM 723 C CA . GLN A 1 88 ? 22.586 -12.086 -0.535 1.00 58.31 88 GLN A CA 1
ATOM 724 C C . GLN A 1 88 ? 22.118 -13.101 -1.595 1.00 58.31 88 GLN A C 1
ATOM 726 O O . GLN A 1 88 ? 22.847 -13.405 -2.541 1.00 58.31 88 GLN A O 1
ATOM 731 N N . SER A 1 89 ? 20.926 -13.679 -1.443 1.00 59.84 89 SER A N 1
ATOM 732 C CA . SER A 1 89 ? 20.443 -14.728 -2.356 1.00 59.84 89 SER A CA 1
ATOM 733 C C . SER A 1 89 ? 19.769 -14.204 -3.633 1.00 59.84 89 SER A C 1
ATOM 735 O O . SER A 1 89 ? 19.843 -14.871 -4.666 1.00 59.84 89 SER A O 1
ATOM 737 N N . LEU A 1 90 ? 19.163 -13.014 -3.591 1.00 64.12 90 LEU A N 1
ATOM 738 C CA . LEU A 1 90 ? 18.473 -12.373 -4.716 1.00 64.12 90 LEU A CA 1
ATOM 739 C C . LEU A 1 90 ? 19.072 -10.999 -5.034 1.00 64.12 90 LEU A C 1
ATOM 741 O O . LEU A 1 90 ? 19.706 -10.357 -4.199 1.00 64.12 90 LEU A O 1
ATOM 745 N N . THR A 1 91 ? 18.865 -10.521 -6.260 1.00 81.00 91 THR A N 1
ATOM 746 C CA . THR A 1 91 ? 19.152 -9.125 -6.611 1.00 81.00 91 THR A CA 1
ATOM 747 C C . THR A 1 91 ? 18.076 -8.196 -6.038 1.00 81.00 91 THR A C 1
ATOM 749 O O . THR A 1 91 ? 16.921 -8.591 -5.887 1.00 81.00 91 THR A O 1
ATOM 752 N N . LEU A 1 92 ? 18.411 -6.922 -5.789 1.00 79.88 92 LEU A N 1
ATOM 753 C CA . LEU A 1 92 ? 17.451 -5.903 -5.317 1.00 79.88 92 LEU A CA 1
ATOM 754 C C . LEU A 1 92 ? 16.162 -5.873 -6.151 1.00 79.88 92 LEU A C 1
ATOM 756 O O . LEU A 1 92 ? 15.061 -5.789 -5.618 1.00 79.88 92 LEU A O 1
ATOM 760 N N . ASN A 1 93 ? 16.297 -6.002 -7.469 1.00 81.19 93 ASN A N 1
ATOM 761 C CA . ASN A 1 93 ? 15.163 -5.990 -8.386 1.00 81.19 93 ASN A CA 1
ATOM 762 C C . ASN A 1 93 ? 14.282 -7.243 -8.295 1.00 81.19 93 ASN A C 1
ATOM 764 O O . ASN A 1 93 ? 13.121 -7.176 -8.689 1.00 81.19 93 ASN A O 1
ATOM 768 N N . GLU A 1 94 ? 14.814 -8.384 -7.861 1.00 83.81 94 GLU A N 1
ATOM 769 C CA . GLU A 1 94 ? 14.032 -9.607 -7.651 1.00 83.81 94 GLU A CA 1
ATOM 770 C C . GLU A 1 94 ? 13.243 -9.523 -6.345 1.00 83.81 94 GLU A C 1
ATOM 772 O O . GLU A 1 94 ? 12.045 -9.779 -6.358 1.00 83.81 94 GLU A O 1
ATOM 777 N N . GLU A 1 95 ? 13.859 -9.037 -5.267 1.00 85.19 95 GLU A N 1
ATOM 778 C CA . GLU A 1 95 ? 13.173 -8.804 -3.986 1.00 85.19 95 GLU A CA 1
ATOM 779 C C . GLU A 1 95 ? 12.036 -7.782 -4.115 1.00 85.19 95 GLU A C 1
ATOM 781 O O . GLU A 1 95 ? 10.913 -8.028 -3.678 1.00 85.19 95 GLU A O 1
ATOM 786 N N . ILE A 1 96 ? 12.283 -6.657 -4.799 1.00 87.50 96 ILE A N 1
ATOM 787 C CA . ILE A 1 96 ? 11.236 -5.661 -5.072 1.00 87.50 96 ILE A CA 1
ATOM 788 C C . ILE A 1 96 ? 10.065 -6.303 -5.825 1.00 87.50 96 ILE A C 1
ATOM 790 O O . ILE A 1 96 ? 8.908 -6.027 -5.515 1.00 87.50 96 ILE A O 1
ATOM 794 N N . LYS A 1 97 ? 10.334 -7.169 -6.811 1.00 84.94 97 LYS A N 1
ATOM 795 C CA . LYS A 1 97 ? 9.265 -7.844 -7.562 1.00 84.94 97 LYS A CA 1
ATOM 796 C C . LYS A 1 97 ? 8.424 -8.738 -6.659 1.00 84.94 97 LYS A C 1
ATOM 798 O O . LYS A 1 97 ? 7.204 -8.645 -6.740 1.00 84.94 97 LYS A O 1
ATOM 803 N N . GLU A 1 98 ? 9.049 -9.546 -5.807 1.00 87.75 98 GLU A N 1
ATOM 804 C CA . GLU A 1 98 ? 8.342 -10.435 -4.874 1.00 87.75 98 GLU A CA 1
ATOM 805 C C . GLU A 1 98 ? 7.352 -9.660 -3.990 1.00 87.75 98 GLU A C 1
ATOM 807 O O . GLU A 1 98 ? 6.183 -10.034 -3.886 1.00 87.75 98 GLU A O 1
ATOM 812 N N . TYR A 1 99 ? 7.759 -8.511 -3.442 1.00 89.44 99 TYR A N 1
ATOM 813 C CA . TYR A 1 99 ? 6.861 -7.672 -2.637 1.00 89.44 99 TYR A CA 1
ATOM 814 C C . TYR A 1 99 ? 5.711 -7.052 -3.443 1.00 89.44 99 TYR A C 1
ATOM 816 O O . TYR A 1 99 ? 4.601 -6.882 -2.927 1.00 89.44 99 TYR A O 1
ATOM 824 N N . LEU A 1 100 ? 5.963 -6.706 -4.708 1.00 90.44 100 LEU A N 1
ATOM 825 C CA . LEU A 1 100 ? 5.003 -6.014 -5.564 1.00 90.44 100 LEU A CA 1
ATOM 826 C C . LEU A 1 100 ? 3.968 -6.946 -6.213 1.00 90.44 100 LEU A C 1
ATOM 828 O O . LEU A 1 100 ? 2.841 -6.501 -6.443 1.00 90.44 100 LEU A O 1
ATOM 832 N N . LEU A 1 101 ? 4.308 -8.209 -6.496 1.00 89.00 101 LEU A N 1
ATOM 833 C CA . LEU A 1 101 ? 3.472 -9.145 -7.271 1.00 89.00 101 LEU A CA 1
ATOM 834 C C . LEU A 1 101 ? 2.017 -9.217 -6.783 1.00 89.00 101 LEU A C 1
ATOM 836 O O . LEU A 1 101 ? 1.091 -9.165 -7.593 1.00 89.00 101 LEU A O 1
ATOM 840 N N . ASP A 1 102 ? 1.820 -9.246 -5.467 1.00 89.56 102 ASP A N 1
ATOM 841 C CA . ASP A 1 102 ? 0.503 -9.378 -4.836 1.00 89.56 102 ASP A CA 1
ATOM 842 C C . ASP A 1 102 ? -0.254 -8.054 -4.648 1.00 89.56 102 ASP A C 1
ATOM 844 O O . ASP A 1 102 ? -1.408 -8.068 -4.209 1.00 89.56 102 ASP A O 1
ATOM 848 N N . ILE A 1 103 ? 0.378 -6.915 -4.949 1.00 93.12 103 ILE A N 1
ATOM 849 C CA . ILE A 1 103 ? -0.158 -5.565 -4.712 1.00 93.12 103 ILE A CA 1
ATOM 850 C C . ILE A 1 103 ? -0.496 -4.860 -6.029 1.00 93.12 103 ILE A C 1
ATOM 852 O O . ILE A 1 103 ? -1.528 -4.194 -6.136 1.00 93.12 103 ILE A O 1
ATOM 856 N N . LEU A 1 104 ? 0.339 -5.026 -7.058 1.00 89.75 104 LEU A N 1
ATOM 857 C CA . LEU A 1 104 ? 0.156 -4.355 -8.348 1.00 89.75 104 LEU A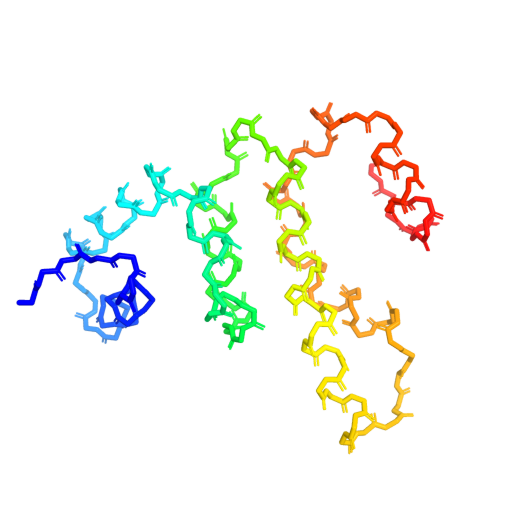 CA 1
ATOM 858 C C . LEU A 1 104 ? -1.205 -4.595 -9.027 1.00 89.75 104 LEU A C 1
ATOM 860 O O . LEU A 1 104 ? -1.688 -3.649 -9.650 1.00 89.75 104 LEU A O 1
ATOM 864 N N . PRO A 1 105 ? -1.873 -5.765 -8.910 1.00 90.81 105 PRO A N 1
ATOM 865 C CA . PRO A 1 105 ? -3.192 -5.969 -9.517 1.00 90.81 105 PRO A CA 1
ATOM 866 C C . PRO A 1 105 ? -4.265 -4.958 -9.083 1.00 90.81 105 PRO A C 1
ATOM 868 O O . PRO A 1 105 ? -5.247 -4.764 -9.799 1.00 90.81 105 PRO A O 1
ATOM 871 N N . PHE A 1 106 ? -4.083 -4.291 -7.940 1.00 91.75 106 PHE A N 1
ATOM 872 C CA . PHE A 1 106 ? -5.022 -3.300 -7.408 1.00 91.75 106 PHE A CA 1
ATOM 873 C C . PHE A 1 106 ? -4.740 -1.868 -7.878 1.00 91.75 106 PHE A C 1
ATOM 875 O O . PHE A 1 106 ? -5.533 -0.964 -7.618 1.00 91.75 106 PHE A O 1
ATOM 882 N N . ILE A 1 107 ? -3.639 -1.649 -8.601 1.00 90.25 107 ILE A N 1
ATOM 883 C CA . ILE A 1 107 ? -3.240 -0.337 -9.106 1.00 90.25 107 ILE A CA 1
ATOM 884 C C . ILE A 1 107 ? -3.703 -0.177 -10.561 1.00 90.25 107 ILE A C 1
ATOM 886 O O . ILE A 1 107 ? -3.396 -0.983 -11.441 1.00 90.25 107 ILE A O 1
ATOM 890 N N . LYS A 1 108 ? -4.431 0.908 -10.855 1.00 89.38 108 LYS A N 1
ATOM 891 C CA . LYS A 1 108 ? -4.994 1.182 -12.190 1.00 89.38 108 LYS A CA 1
ATOM 892 C C . LYS A 1 108 ? -3.944 1.724 -13.174 1.00 89.38 108 LYS A C 1
ATOM 894 O O . LYS A 1 108 ? -4.010 2.875 -13.595 1.00 89.38 108 LYS A O 1
ATOM 899 N N . PHE A 1 109 ? -3.021 0.876 -13.629 1.00 86.75 109 PHE A N 1
ATOM 900 C CA . PHE A 1 109 ? -1.973 1.248 -14.598 1.00 86.75 109 PHE A CA 1
ATOM 901 C C . PHE A 1 109 ? -2.494 1.904 -15.883 1.00 86.75 109 PHE A C 1
ATOM 903 O O . PHE A 1 109 ? -1.859 2.808 -16.415 1.00 86.75 109 PHE A O 1
ATOM 910 N N . LYS A 1 110 ? -3.679 1.501 -16.365 1.00 86.38 110 LYS A N 1
ATOM 911 C CA . LYS A 1 110 ? -4.316 2.079 -17.567 1.00 86.38 110 LYS A CA 1
ATOM 912 C C . LYS A 1 110 ? -4.623 3.578 -17.446 1.00 86.38 110 LYS A C 1
ATOM 914 O O . LYS A 1 110 ? -4.893 4.214 -18.458 1.00 86.38 110 LYS A O 1
ATOM 919 N N . GLN A 1 111 ? -4.639 4.114 -16.228 1.00 87.62 111 GLN A N 1
ATOM 920 C CA . GLN A 1 111 ? -4.920 5.519 -15.938 1.00 87.62 111 GLN A CA 1
ATOM 921 C C . GLN A 1 111 ? -3.643 6.349 -15.721 1.00 87.62 111 GLN A C 1
ATOM 923 O O . GLN A 1 111 ? -3.739 7.561 -15.556 1.00 87.62 111 GLN A O 1
ATOM 928 N N . MET A 1 112 ? -2.461 5.725 -15.727 1.00 89.06 112 MET A N 1
ATOM 929 C CA . MET A 1 112 ? -1.182 6.420 -15.570 1.00 89.06 112 MET A CA 1
ATOM 930 C C . MET A 1 112 ? -0.692 7.026 -16.888 1.00 89.06 112 MET A C 1
ATOM 932 O O . MET A 1 112 ? -1.003 6.551 -17.983 1.00 89.06 112 MET A O 1
ATOM 936 N N . ASN A 1 113 ? 0.150 8.049 -16.783 1.00 89.62 113 ASN A N 1
ATOM 937 C CA . ASN A 1 113 ? 0.848 8.657 -17.899 1.00 89.62 113 ASN A CA 1
ATOM 938 C C . ASN A 1 113 ? 1.815 7.656 -18.552 1.00 89.62 113 ASN A C 1
ATOM 940 O O . ASN A 1 113 ? 2.604 6.982 -17.891 1.00 89.62 113 ASN A O 1
ATOM 944 N N . TYR A 1 114 ? 1.827 7.613 -19.884 1.00 83.94 114 TYR A N 1
ATOM 945 C CA . TYR A 1 114 ? 2.723 6.739 -20.643 1.00 83.94 114 TYR A CA 1
ATOM 946 C C . TYR A 1 114 ? 4.211 6.940 -20.300 1.00 83.94 114 TYR A C 1
ATOM 948 O O . TYR A 1 114 ? 4.967 5.975 -20.205 1.00 83.94 114 TYR A O 1
ATOM 956 N N . ARG A 1 115 ? 4.643 8.184 -20.054 1.00 85.12 115 ARG A N 1
ATOM 957 C CA . ARG A 1 115 ? 6.024 8.487 -19.647 1.00 85.12 115 ARG A CA 1
ATOM 958 C C . ARG A 1 115 ? 6.346 7.922 -18.263 1.00 85.12 115 ARG A C 1
ATOM 960 O O . ARG A 1 115 ? 7.461 7.452 -18.052 1.00 85.12 115 ARG A O 1
ATOM 967 N N . PHE A 1 116 ? 5.379 7.950 -17.348 1.00 84.88 116 PHE A N 1
ATOM 968 C CA . PHE A 1 116 ? 5.509 7.348 -16.025 1.00 84.88 116 PHE A CA 1
ATOM 969 C C . PHE A 1 116 ? 5.683 5.830 -16.142 1.00 84.88 116 PHE A C 1
ATOM 971 O O . PHE A 1 116 ? 6.648 5.269 -15.622 1.00 84.88 116 PHE A O 1
ATOM 978 N N . LEU A 1 117 ? 4.820 5.181 -16.932 1.00 80.50 117 LEU A N 1
ATOM 979 C CA . LEU A 1 117 ? 4.917 3.750 -17.213 1.00 80.50 117 LEU A CA 1
ATOM 980 C C . LEU A 1 117 ? 6.274 3.388 -17.830 1.00 80.50 117 LEU A C 1
ATOM 982 O O . LEU A 1 117 ? 6.910 2.451 -17.368 1.00 80.50 117 LEU A O 1
ATOM 986 N N . LEU A 1 118 ? 6.790 4.143 -18.802 1.00 78.56 118 LEU A N 1
ATOM 987 C CA . LEU A 1 118 ? 8.117 3.868 -19.370 1.00 78.56 118 LEU A CA 1
ATOM 988 C C . LEU A 1 118 ? 9.257 3.980 -18.345 1.00 78.56 118 LEU A C 1
ATOM 990 O O . LEU A 1 118 ? 10.184 3.175 -18.381 1.00 78.56 118 LEU A O 1
ATOM 994 N N . ASN A 1 119 ? 9.189 4.938 -17.419 1.00 76.69 119 ASN A N 1
ATOM 995 C CA . ASN A 1 119 ? 10.231 5.134 -16.408 1.00 76.69 119 ASN A CA 1
ATOM 996 C C . ASN A 1 119 ? 10.264 4.023 -15.347 1.00 76.69 119 ASN A C 1
ATOM 998 O O . ASN A 1 119 ? 11.337 3.722 -14.819 1.00 76.69 119 ASN A O 1
ATOM 1002 N N . TYR A 1 120 ? 9.108 3.428 -15.043 1.00 69.12 120 TYR A N 1
ATOM 1003 C CA . TYR A 1 120 ? 8.973 2.383 -14.029 1.00 69.12 120 TYR A CA 1
ATOM 1004 C C . TYR A 1 120 ? 8.806 0.998 -14.657 1.00 69.12 120 TYR A C 1
ATOM 1006 O O . TYR A 1 120 ? 9.691 0.163 -14.524 1.00 69.12 120 TYR A O 1
ATOM 1014 N N . VAL A 1 121 ? 7.751 0.757 -15.434 1.00 60.69 121 VAL A N 1
ATOM 1015 C CA . VAL A 1 121 ? 7.515 -0.514 -16.147 1.00 60.69 121 VAL A CA 1
ATOM 1016 C C . VAL A 1 121 ? 8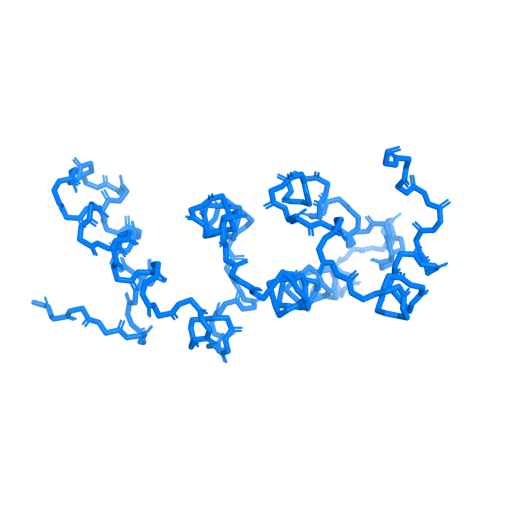.613 -0.811 -17.172 1.00 60.69 121 VAL A C 1
ATOM 1018 O O . VAL A 1 121 ? 8.980 -1.968 -17.339 1.00 60.69 121 VAL A O 1
ATOM 1021 N N . GLY A 1 122 ? 9.211 0.199 -17.815 1.00 56.09 122 GLY A N 1
ATOM 1022 C CA . GLY A 1 122 ? 10.334 -0.018 -18.741 1.00 56.09 122 GLY A CA 1
ATOM 1023 C C . GLY A 1 122 ? 11.600 -0.563 -18.065 1.00 56.09 122 GLY A C 1
ATOM 1024 O O . GLY A 1 122 ? 12.346 -1.312 -18.694 1.00 56.09 122 GLY A O 1
ATOM 1025 N N . LYS A 1 123 ? 11.810 -0.281 -16.768 1.00 57.91 123 LYS A N 1
ATOM 1026 C CA . LYS A 1 123 ? 12.856 -0.937 -15.954 1.00 57.91 123 LYS A CA 1
ATOM 1027 C C . LYS A 1 123 ? 12.499 -2.385 -15.597 1.00 57.91 123 LYS A C 1
ATOM 1029 O O . LYS A 1 123 ? 13.382 -3.179 -15.288 1.00 57.91 123 LYS A O 1
ATOM 1034 N N . PHE A 1 124 ? 11.219 -2.740 -15.683 1.00 53.66 124 PHE A N 1
ATOM 1035 C CA . PHE A 1 124 ? 10.659 -4.045 -15.346 1.00 53.66 124 PHE A CA 1
ATOM 1036 C C . PHE A 1 124 ? 9.871 -4.626 -16.523 1.00 53.66 124 PHE A C 1
ATOM 1038 O O . PHE A 1 124 ? 8.707 -4.965 -16.332 1.00 53.66 124 PHE A O 1
ATOM 1045 N N . ALA A 1 125 ? 10.468 -4.741 -17.720 1.00 46.19 125 ALA A N 1
ATOM 1046 C CA . ALA A 1 125 ? 9.860 -5.291 -18.950 1.00 46.19 125 ALA A CA 1
ATOM 1047 C C . ALA A 1 125 ? 9.455 -6.791 -18.845 1.00 46.19 125 ALA A C 1
ATOM 1049 O O . ALA A 1 125 ? 9.791 -7.623 -19.682 1.00 46.19 125 ALA A O 1
ATOM 1050 N N . VAL A 1 126 ? 8.752 -7.137 -17.772 1.00 44.62 126 VAL A N 1
ATOM 1051 C CA . VAL A 1 126 ? 8.419 -8.459 -17.244 1.00 44.62 126 VAL A CA 1
ATOM 1052 C C . VAL A 1 126 ? 6.939 -8.516 -16.833 1.00 44.62 126 VAL A C 1
ATOM 1054 O O . VAL A 1 126 ? 6.372 -9.603 -16.790 1.00 44.62 126 VAL A O 1
ATOM 1057 N N . TYR A 1 127 ? 6.258 -7.384 -16.614 1.00 46.38 127 TYR A N 1
ATOM 1058 C CA . TYR A 1 127 ? 4.805 -7.388 -16.422 1.00 46.38 127 TYR A CA 1
ATOM 1059 C C . TYR A 1 127 ? 4.092 -7.534 -17.775 1.00 46.38 127 TYR A C 1
ATOM 1061 O O . TYR A 1 127 ? 3.959 -6.574 -18.536 1.00 46.38 127 TYR A O 1
ATOM 1069 N N . LYS A 1 128 ? 3.646 -8.756 -18.097 1.00 37.84 128 LYS A N 1
ATOM 1070 C CA . LYS A 1 128 ? 2.617 -8.974 -19.124 1.00 37.84 128 LYS A CA 1
ATOM 1071 C C . LYS A 1 128 ? 1.285 -8.478 -18.552 1.00 37.84 128 LYS A C 1
ATOM 1073 O O . LYS A 1 128 ? 0.684 -9.175 -17.741 1.00 37.84 128 LYS A O 1
ATOM 1078 N N . PHE A 1 129 ? 0.893 -7.264 -18.930 1.00 48.22 129 PHE A N 1
ATOM 1079 C CA . PHE A 1 129 ? -0.446 -6.718 -18.690 1.00 48.22 129 PHE A CA 1
ATOM 1080 C C . PHE A 1 129 ? -1.483 -7.318 -19.641 1.00 48.22 129 PHE A C 1
ATOM 1082 O O . PHE A 1 129 ? -1.100 -7.668 -20.783 1.00 48.22 129 PHE A O 1
#

InterPro domains:
  IPR011705 BTB/Kelch-associated [PF07707] (9-119)
  IPR011705 BTB/Kelch-associated [SM00875] (8-122)

Sequence (129 aa):
MEMKLDNIFQMLEIGNKYALTKFKECVNHFIKNNISEILKIEQFQSLDQSVVKFVVELNHEFSNPEELFEAVYKWAENLALEKLVGDQSLTLNEEIKEYLLDILPFIKFKQMNYRFLLNYVGKFAVYKF